Protein AF-A0A1Z9B0U8-F1 (afdb_monomer)

Foldseek 3Di:
DPLDQAPVQADDDPQAGPRRRDGVCCVVCVVVDDPVRSVVVNVVSVVVVVVVPD

pLDDT: mean 87.78, std 13.56, range [41.47, 96.0]

Sequence (54 aa):
MSISPCINICKLIDGVCVGCNRTIEQITEWEHYKDSEKENIVKHLNKIANNSKN

Mean predicted aligned error: 4.56 Å

Structure (mmCIF, N/CA/C/O backbone):
data_AF-A0A1Z9B0U8-F1
#
_entry.id   AF-A0A1Z9B0U8-F1
#
loop_
_atom_site.group_PDB
_atom_site.id
_atom_site.type_symbol
_atom_site.label_atom_id
_atom_site.label_alt_id
_atom_site.label_comp_id
_atom_site.label_asym_id
_atom_site.label_entity_id
_atom_site.label_seq_id
_atom_site.pdbx_PDB_ins_code
_atom_site.Cartn_x
_atom_site.Cartn_y
_atom_site.Cartn_z
_atom_site.occupancy
_atom_site.B_iso_or_equiv
_atom_site.auth_seq_id
_atom_site.auth_comp_id
_atom_site.auth_asym_id
_atom_site.auth_atom_id
_atom_site.pdbx_PDB_model_num
ATOM 1 N N . MET A 1 1 ? 0.591 4.5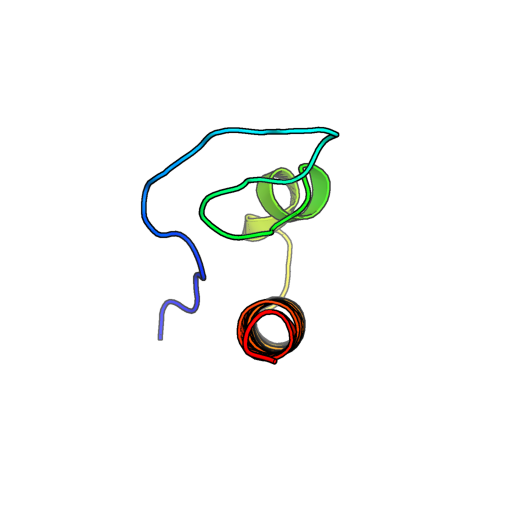73 15.600 1.00 48.00 1 MET A N 1
ATOM 2 C CA . MET A 1 1 ? 1.238 3.473 14.846 1.00 48.00 1 MET A CA 1
ATOM 3 C C . MET A 1 1 ? 1.227 3.862 13.380 1.00 48.00 1 MET A C 1
ATOM 5 O O . MET A 1 1 ? 0.159 4.184 12.883 1.00 48.00 1 MET A O 1
ATOM 9 N N . SER A 1 2 ? 2.376 3.889 12.701 1.00 58.72 2 SER A N 1
ATOM 10 C CA . SER A 1 2 ? 2.423 4.158 11.258 1.00 58.72 2 SER A CA 1
ATOM 11 C C . SER A 1 2 ? 1.922 2.925 10.503 1.00 58.72 2 SER A C 1
ATOM 13 O O . SER A 1 2 ? 2.700 2.031 10.168 1.00 58.72 2 SER A O 1
ATOM 1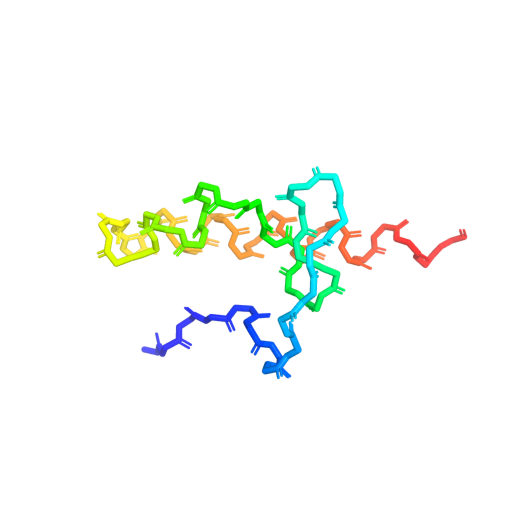5 N N . ILE A 1 3 ? 0.610 2.820 10.293 1.00 84.94 3 ILE A N 1
ATOM 16 C CA . ILE A 1 3 ? 0.058 1.727 9.496 1.00 84.94 3 ILE A CA 1
ATOM 17 C C . ILE A 1 3 ? 0.414 2.011 8.032 1.00 84.94 3 ILE A C 1
ATOM 19 O O . ILE A 1 3 ? 0.006 3.016 7.465 1.00 84.94 3 ILE A O 1
ATOM 23 N N . SER A 1 4 ? 1.271 1.191 7.435 1.00 87.00 4 SER A N 1
ATOM 24 C CA . SER A 1 4 ? 1.592 1.253 6.009 1.00 87.00 4 SER A CA 1
ATOM 25 C C . SER A 1 4 ? 1.934 -0.158 5.548 1.00 87.00 4 SER A C 1
ATOM 27 O O . SER A 1 4 ? 2.825 -0.774 6.128 1.00 87.00 4 SER A O 1
ATOM 29 N N . PRO A 1 5 ? 1.270 -0.685 4.506 1.00 89.62 5 PRO A N 1
ATOM 30 C CA . PRO A 1 5 ? 1.571 -2.007 3.964 1.00 89.62 5 PRO A CA 1
ATOM 31 C C . PRO A 1 5 ? 2.791 -1.967 3.022 1.00 89.62 5 PRO A C 1
ATOM 33 O O . PRO A 1 5 ? 3.036 -2.912 2.282 1.00 89.62 5 PRO A O 1
ATOM 36 N N . CYS A 1 6 ? 3.518 -0.840 2.960 1.00 92.44 6 CYS A N 1
ATOM 37 C CA . CYS A 1 6 ? 4.674 -0.689 2.081 1.00 92.44 6 CYS A CA 1
ATOM 38 C C . CYS A 1 6 ? 5.842 -1.556 2.551 1.00 92.44 6 CYS A C 1
ATOM 40 O O . CYS A 1 6 ? 6.294 -1.414 3.682 1.00 92.44 6 CYS A O 1
ATOM 42 N N . ILE A 1 7 ? 6.390 -2.363 1.646 1.00 91.69 7 ILE A N 1
ATOM 43 C CA . ILE A 1 7 ? 7.618 -3.139 1.877 1.00 91.69 7 ILE A CA 1
ATOM 44 C C . ILE A 1 7 ? 8.837 -2.532 1.167 1.00 91.69 7 ILE A C 1
ATOM 46 O O . ILE A 1 7 ? 9.824 -3.218 0.926 1.00 91.69 7 ILE A O 1
ATOM 50 N N . ASN A 1 8 ? 8.755 -1.252 0.784 1.00 91.88 8 ASN A N 1
ATOM 51 C CA . ASN A 1 8 ? 9.778 -0.530 0.014 1.00 91.88 8 ASN A CA 1
ATOM 52 C C . ASN A 1 8 ? 10.109 -1.155 -1.355 1.00 91.88 8 ASN A C 1
ATOM 54 O O . ASN 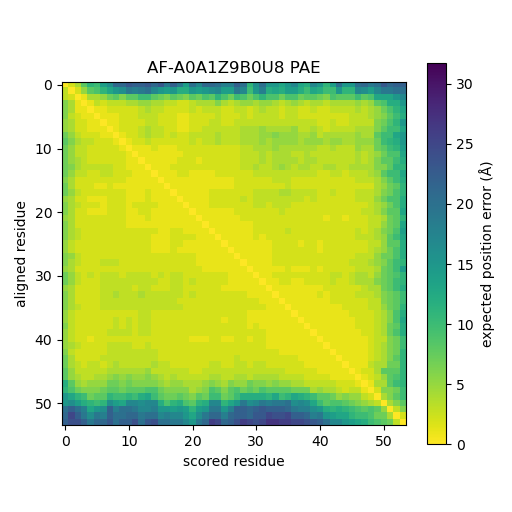A 1 8 ? 11.169 -0.908 -1.921 1.00 91.88 8 ASN A O 1
ATOM 58 N N . ILE A 1 9 ? 9.168 -1.920 -1.915 1.00 89.75 9 ILE A N 1
ATOM 59 C CA . ILE A 1 9 ? 9.193 -2.384 -3.304 1.00 89.75 9 ILE A CA 1
ATOM 60 C C . ILE A 1 9 ? 8.106 -1.620 -4.054 1.00 89.75 9 ILE A C 1
ATOM 62 O O . ILE A 1 9 ? 6.918 -1.839 -3.816 1.00 89.75 9 ILE A O 1
ATOM 66 N N . CYS A 1 10 ? 8.512 -0.717 -4.946 1.00 90.81 10 CYS A N 1
ATOM 67 C CA . CYS A 1 10 ? 7.597 0.060 -5.776 1.00 90.81 10 CYS A CA 1
ATOM 68 C C . CYS A 1 10 ? 7.698 -0.409 -7.228 1.00 90.81 10 CYS A C 1
ATOM 70 O O . CYS A 1 10 ? 8.605 -0.021 -7.964 1.00 90.81 10 CYS A O 1
ATOM 72 N N . LYS A 1 11 ? 6.773 -1.282 -7.628 1.00 95.06 11 LYS A N 1
ATOM 73 C CA . LYS A 1 11 ? 6.605 -1.717 -9.016 1.00 95.06 11 LYS A CA 1
ATOM 74 C C . LYS A 1 11 ? 5.119 -1.887 -9.292 1.00 95.06 11 LYS A C 1
ATOM 76 O O . LYS A 1 11 ? 4.460 -2.659 -8.604 1.00 95.06 11 LYS A O 1
ATOM 81 N N . LEU A 1 12 ? 4.608 -1.156 -10.276 1.00 95.81 12 LEU A N 1
ATOM 82 C CA . LEU A 1 12 ? 3.205 -1.197 -10.680 1.00 95.81 12 LEU A CA 1
ATOM 83 C C . LEU A 1 12 ? 3.021 -2.188 -11.836 1.00 95.81 12 LEU A C 1
ATOM 85 O O . LEU A 1 12 ? 3.795 -2.168 -12.793 1.00 95.81 12 LEU A O 1
ATOM 89 N N . ILE A 1 13 ? 1.999 -3.034 -11.745 1.00 95.75 13 ILE A N 1
ATOM 90 C CA . ILE A 1 13 ? 1.476 -3.865 -12.836 1.00 95.75 13 ILE A CA 1
ATOM 91 C C . ILE A 1 13 ? -0.029 -3.618 -12.875 1.00 95.75 13 ILE A C 1
ATOM 93 O O . ILE A 1 13 ? -0.682 -3.709 -11.839 1.00 95.75 13 ILE A O 1
ATOM 97 N N . ASP A 1 14 ? -0.552 -3.219 -14.035 1.00 95.25 14 ASP A N 1
ATOM 98 C CA . ASP A 1 14 ? -1.974 -2.893 -14.231 1.00 95.25 14 ASP A CA 1
ATOM 99 C C . ASP A 1 14 ? -2.536 -1.909 -13.185 1.00 95.25 14 ASP A C 1
ATOM 101 O O . ASP A 1 14 ? -3.662 -2.027 -12.712 1.00 95.25 14 ASP A O 1
ATOM 105 N N . GLY A 1 15 ? -1.716 -0.930 -12.784 1.00 94.50 15 GLY A N 1
ATOM 106 C CA . GLY A 1 15 ? -2.098 0.086 -11.799 1.00 94.50 15 GLY A CA 1
ATOM 107 C C . GLY A 1 15 ? -2.063 -0.378 -10.338 1.00 94.50 15 GLY A C 1
ATOM 108 O O . GLY A 1 15 ? -2.425 0.399 -9.458 1.00 94.50 15 GLY A O 1
ATOM 109 N N . VAL A 1 16 ? -1.587 -1.595 -10.053 1.00 94.88 16 VAL A N 1
ATOM 110 C CA . VAL A 1 16 ? -1.447 -2.145 -8.695 1.00 94.88 16 VAL A CA 1
ATOM 111 C C . VAL A 1 16 ? 0.022 -2.369 -8.353 1.00 94.88 16 VAL A C 1
ATOM 113 O O . VAL A 1 16 ? 0.793 -2.918 -9.140 1.00 94.88 16 VAL A O 1
ATOM 116 N N . CYS A 1 17 ? 0.442 -1.949 -7.161 1.00 95.50 17 CYS A N 1
ATOM 117 C CA . CYS A 1 17 ? 1.804 -2.164 -6.690 1.00 95.50 17 CYS A CA 1
ATOM 118 C C . CYS A 1 17 ? 1.993 -3.614 -6.249 1.00 95.50 17 CYS A C 1
ATOM 120 O O . CYS A 1 17 ? 1.384 -4.043 -5.277 1.00 95.50 17 CYS A O 1
ATOM 122 N N . VAL A 1 18 ? 2.902 -4.350 -6.883 1.00 93.75 18 VAL A N 1
ATOM 123 C CA . VAL A 1 18 ? 3.164 -5.765 -6.555 1.00 93.75 18 VAL A CA 1
ATOM 124 C C . VAL A 1 18 ? 3.835 -5.968 -5.194 1.00 93.75 18 VAL A C 1
ATOM 126 O O . VAL A 1 18 ? 3.906 -7.088 -4.702 1.00 93.75 18 VAL A O 1
ATOM 129 N N . GLY A 1 19 ? 4.371 -4.900 -4.595 1.00 92.88 19 GLY A N 1
ATOM 130 C CA . GLY A 1 19 ? 4.988 -4.956 -3.271 1.00 92.88 19 GLY A CA 1
ATOM 131 C C . GLY A 1 19 ? 3.974 -4.814 -2.138 1.00 92.88 19 GLY A C 1
ATOM 132 O O . GLY A 1 19 ? 4.021 -5.558 -1.165 1.00 92.88 19 GLY A O 1
ATOM 133 N N . CYS A 1 20 ? 3.064 -3.842 -2.242 1.00 93.69 20 CYS A N 1
ATOM 134 C CA . CYS A 1 20 ? 2.129 -3.496 -1.165 1.00 93.69 20 CYS A CA 1
ATOM 135 C C . CYS A 1 20 ? 0.650 -3.697 -1.519 1.00 93.69 20 CYS A C 1
ATOM 137 O O . CYS A 1 20 ? -0.213 -3.374 -0.705 1.00 93.69 20 CYS A O 1
ATOM 139 N N . ASN A 1 21 ? 0.362 -4.190 -2.724 1.00 94.69 21 ASN A N 1
ATOM 140 C CA . ASN A 1 21 ? -0.961 -4.444 -3.301 1.00 94.69 21 ASN A CA 1
ATOM 141 C C . ASN A 1 21 ? -1.907 -3.235 -3.367 1.00 94.69 21 ASN A C 1
ATOM 143 O O . ASN A 1 21 ? -3.083 -3.399 -3.677 1.00 94.69 21 ASN A O 1
ATOM 147 N N . ARG A 1 22 ? -1.417 -2.018 -3.102 1.00 95.25 22 ARG A N 1
ATOM 148 C CA . ARG A 1 22 ? -2.209 -0.794 -3.271 1.00 95.25 22 ARG A CA 1
ATOM 149 C C . ARG A 1 22 ? -2.381 -0.450 -4.743 1.00 95.25 22 ARG A C 1
ATOM 151 O O . ARG A 1 22 ? -1.441 -0.619 -5.522 1.00 95.25 22 ARG A O 1
ATOM 158 N N . THR A 1 23 ? -3.546 0.087 -5.096 1.00 95.94 23 THR A N 1
ATOM 159 C CA . THR A 1 23 ? -3.741 0.739 -6.397 1.00 95.94 23 THR A CA 1
ATOM 160 C C . THR A 1 23 ? -2.958 2.047 -6.461 1.00 95.94 23 THR A C 1
ATOM 162 O O . THR A 1 23 ? -2.546 2.594 -5.432 1.00 95.94 23 THR A O 1
ATOM 165 N N . ILE A 1 24 ? -2.764 2.569 -7.669 1.00 95.25 24 ILE A N 1
ATOM 166 C CA . ILE A 1 24 ? -2.141 3.874 -7.866 1.00 95.25 24 ILE A CA 1
ATOM 167 C C . ILE A 1 24 ? -2.911 4.987 -7.141 1.00 95.25 24 ILE A C 1
ATOM 169 O O . ILE A 1 24 ? -2.259 5.789 -6.479 1.00 95.25 24 ILE A O 1
ATOM 173 N N . GLU A 1 25 ? -4.255 4.986 -7.134 1.00 96.00 25 GLU A N 1
ATOM 174 C CA . GLU A 1 25 ? -5.018 5.997 -6.379 1.00 96.00 25 GLU A CA 1
ATOM 175 C C . GLU A 1 25 ? -4.779 5.880 -4.873 1.00 96.00 25 GLU A C 1
ATOM 177 O O . GLU A 1 25 ? -4.585 6.877 -4.187 1.00 9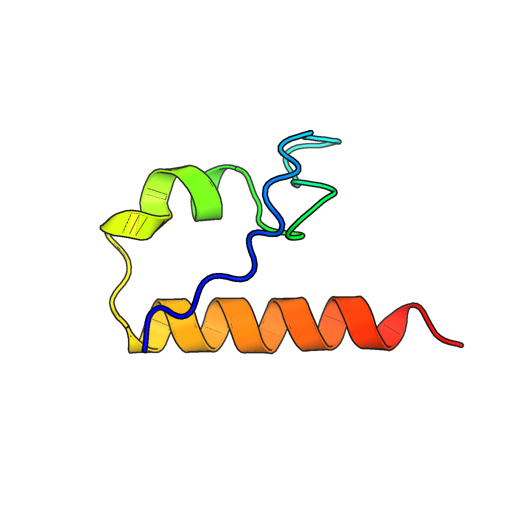6.00 25 GLU A O 1
ATOM 182 N N . GLN A 1 26 ? -4.724 4.658 -4.339 1.00 95.19 26 GLN A N 1
ATOM 183 C CA . GLN A 1 26 ? -4.451 4.456 -2.915 1.00 95.19 26 GLN A CA 1
ATOM 184 C C . GLN A 1 26 ? -3.038 4.894 -2.511 1.00 95.19 26 GLN A C 1
ATOM 186 O O . GLN A 1 26 ? -2.786 5.148 -1.332 1.00 95.19 26 GLN A O 1
ATOM 191 N N . ILE A 1 27 ? -2.097 4.919 -3.457 1.00 94.62 27 ILE A N 1
ATOM 192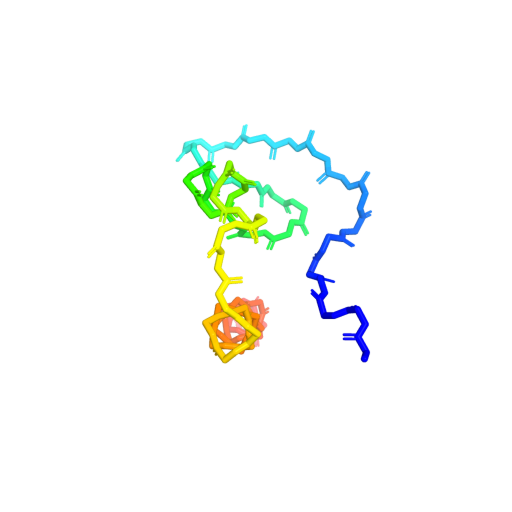 C CA . ILE A 1 27 ? -0.738 5.418 -3.243 1.00 94.62 27 ILE A CA 1
ATOM 193 C C . ILE A 1 27 ? -0.729 6.947 -3.283 1.00 94.62 27 ILE A C 1
ATOM 195 O O . ILE A 1 27 ? -0.153 7.549 -2.379 1.00 94.62 27 ILE A O 1
ATOM 199 N N . THR A 1 28 ? -1.367 7.567 -4.280 1.00 94.81 28 THR A N 1
ATOM 200 C CA . THR A 1 28 ? -1.384 9.032 -4.441 1.00 94.81 28 THR A CA 1
ATOM 201 C C . THR A 1 28 ? -2.208 9.725 -3.363 1.00 94.81 28 THR A C 1
ATOM 203 O O . THR A 1 28 ? -1.778 10.737 -2.823 1.00 94.81 28 THR A O 1
ATOM 206 N N . GLU A 1 29 ? -3.343 9.143 -2.979 1.00 95.88 29 GLU A N 1
ATOM 207 C CA . GLU A 1 29 ? -4.251 9.704 -1.972 1.00 95.88 29 GLU A CA 1
ATOM 208 C C . GLU A 1 29 ? -3.900 9.290 -0.540 1.00 95.88 29 GLU A C 1
ATOM 210 O O . GLU A 1 29 ? -4.625 9.610 0.402 1.00 95.88 29 GLU A O 1
ATOM 215 N N . TRP A 1 30 ? -2.783 8.579 -0.341 1.00 93.81 30 TRP A N 1
ATOM 216 C CA . TRP A 1 30 ? -2.457 7.989 0.955 1.00 93.81 30 TRP A CA 1
ATOM 217 C C . TRP A 1 30 ? -2.408 9.019 2.086 1.00 93.81 30 TRP A C 1
ATOM 219 O O . TRP A 1 30 ? -2.868 8.744 3.192 1.00 93.81 30 TRP A O 1
ATOM 229 N N . GLU A 1 31 ? -1.865 10.206 1.826 1.00 92.69 31 GLU A N 1
ATOM 230 C CA . GLU A 1 31 ? -1.770 11.269 2.828 1.00 92.69 31 GLU A CA 1
ATOM 231 C C . GLU A 1 31 ? -3.127 11.917 3.137 1.00 92.69 31 GLU A C 1
ATOM 233 O O . GLU A 1 31 ? -3.336 12.354 4.268 1.00 92.69 31 GLU A O 1
ATOM 238 N N . HIS A 1 32 ? -4.069 11.895 2.189 1.00 95.56 32 HIS A N 1
ATOM 239 C CA . HIS A 1 32 ? -5.409 12.469 2.338 1.00 95.56 32 HIS A CA 1
ATOM 240 C C . HIS A 1 32 ? -6.385 11.562 3.096 1.00 95.56 32 HIS A C 1
ATOM 242 O O . HIS A 1 32 ? -7.368 12.052 3.656 1.00 95.56 32 HIS A O 1
ATOM 248 N N . TYR A 1 33 ? -6.122 10.255 3.162 1.00 93.94 33 TYR A N 1
ATOM 249 C CA . TYR A 1 33 ? -6.958 9.340 3.935 1.00 93.94 33 TYR A CA 1
ATOM 250 C C . TYR A 1 33 ? -6.842 9.568 5.443 1.00 93.94 33 TYR A C 1
ATOM 252 O O . TYR A 1 33 ? -5.749 9.710 6.010 1.00 93.94 33 TYR A O 1
ATOM 260 N N . LYS A 1 34 ? -7.987 9.483 6.120 1.00 94.44 34 LYS A N 1
ATOM 261 C CA . LYS A 1 34 ? -8.065 9.396 7.579 1.00 94.44 34 LYS A CA 1
ATOM 262 C C . LYS A 1 34 ? -7.495 8.066 8.058 1.00 94.44 34 LYS A C 1
ATOM 264 O O . LYS A 1 34 ? -7.483 7.071 7.335 1.00 94.44 34 LYS A O 1
ATOM 269 N N . ASP A 1 35 ? -7.090 8.018 9.320 1.00 93.50 35 ASP A N 1
ATOM 270 C CA . ASP A 1 35 ? -6.520 6.803 9.910 1.00 93.50 35 ASP A CA 1
ATOM 271 C C . ASP A 1 35 ? -7.477 5.603 9.834 1.00 93.50 35 ASP A C 1
ATOM 273 O O . ASP A 1 35 ? -7.052 4.497 9.509 1.00 93.50 35 ASP A O 1
ATOM 277 N N . SER A 1 36 ? -8.783 5.822 10.013 1.00 94.12 36 SER A N 1
ATOM 278 C CA . SER A 1 36 ? -9.798 4.771 9.859 1.00 94.12 36 SER A CA 1
ATOM 279 C C . SER A 1 36 ? -9.884 4.221 8.430 1.00 94.12 36 SER A C 1
ATOM 281 O O . SER A 1 36 ? -10.087 3.022 8.233 1.00 94.12 36 SER A O 1
ATOM 283 N N . GLU A 1 37 ? -9.702 5.071 7.420 1.00 94.56 37 GLU A N 1
ATOM 284 C CA . GLU A 1 37 ? -9.679 4.671 6.010 1.00 94.56 37 GLU A CA 1
ATOM 285 C C . GLU A 1 37 ? -8.402 3.887 5.698 1.00 94.56 37 GLU A C 1
ATOM 287 O O . GLU A 1 37 ? -8.472 2.798 5.124 1.00 94.56 37 GLU A O 1
ATOM 292 N N . LYS A 1 38 ? -7.247 4.372 6.172 1.00 94.69 38 LYS A N 1
ATOM 293 C CA . LYS A 1 38 ? -5.954 3.676 6.068 1.00 94.69 38 LYS A CA 1
ATOM 294 C C . LYS A 1 38 ? -6.012 2.286 6.696 1.00 94.69 38 LYS A C 1
ATOM 296 O O . LYS A 1 38 ? -5.557 1.316 6.090 1.00 94.69 38 LYS A O 1
ATOM 301 N N . GLU A 1 39 ? -6.610 2.162 7.880 1.00 94.25 39 GLU A N 1
ATOM 302 C CA . GLU A 1 39 ? -6.818 0.874 8.541 1.00 94.25 39 GLU A CA 1
ATOM 303 C C . GLU A 1 39 ? -7.686 -0.077 7.717 1.00 94.25 39 GLU A C 1
ATOM 305 O O . GLU A 1 39 ? -7.361 -1.260 7.599 1.00 94.25 39 GLU A O 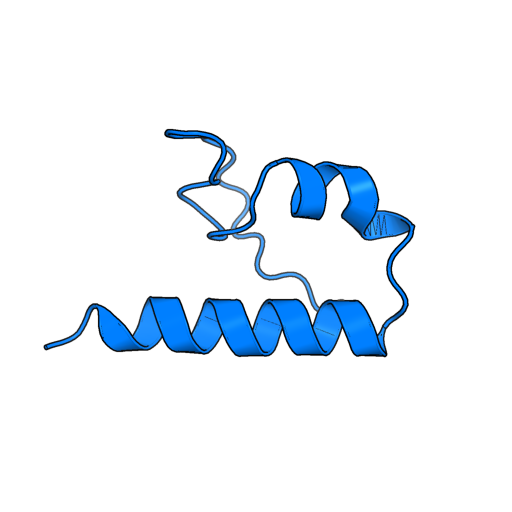1
ATOM 310 N N . ASN A 1 40 ? -8.787 0.416 7.148 1.00 93.94 40 ASN A N 1
ATOM 311 C CA . ASN A 1 40 ? -9.684 -0.396 6.330 1.00 93.94 40 ASN A CA 1
ATOM 312 C C . ASN A 1 40 ? -8.996 -0.886 5.052 1.00 93.94 40 ASN A C 1
ATOM 314 O O . ASN A 1 40 ? -9.105 -2.070 4.721 1.00 93.94 40 ASN A O 1
ATOM 318 N N . ILE A 1 41 ? -8.230 -0.015 4.388 1.00 94.31 41 ILE A N 1
ATOM 319 C CA . ILE A 1 41 ? -7.418 -0.371 3.220 1.00 94.31 41 ILE A CA 1
ATOM 320 C C . ILE A 1 41 ? -6.420 -1.469 3.600 1.00 94.31 41 ILE A C 1
ATOM 322 O O . ILE A 1 41 ? -6.410 -2.530 2.982 1.00 94.31 41 ILE A O 1
ATOM 326 N N . VAL A 1 42 ? -5.637 -1.287 4.668 1.00 93.19 42 VAL A N 1
ATOM 327 C CA . VAL A 1 42 ? -4.649 -2.288 5.113 1.00 93.19 42 VAL A CA 1
ATOM 328 C C . VAL A 1 42 ? -5.306 -3.622 5.474 1.00 93.19 42 VAL A C 1
ATOM 330 O O . VAL A 1 42 ? -4.814 -4.677 5.073 1.00 93.19 42 VAL A O 1
ATOM 333 N N . LYS A 1 43 ? -6.442 -3.605 6.181 1.00 92.81 43 LYS A N 1
ATOM 334 C CA . LYS A 1 43 ? -7.210 -4.820 6.498 1.00 92.81 43 LYS A CA 1
ATOM 335 C C . LYS A 1 43 ? -7.650 -5.553 5.229 1.00 92.81 43 LYS A C 1
ATOM 337 O O . LYS A 1 43 ? -7.569 -6.779 5.186 1.00 92.81 43 LYS A O 1
ATOM 342 N N . HIS A 1 44 ? -8.099 -4.830 4.205 1.00 92.50 44 HIS A N 1
ATOM 343 C CA . HIS A 1 44 ? -8.490 -5.417 2.925 1.00 92.50 44 HIS A CA 1
ATOM 344 C C . HIS A 1 44 ? -7.294 -6.035 2.187 1.00 92.50 44 HIS A C 1
ATOM 346 O O . HIS A 1 44 ? -7.352 -7.199 1.791 1.00 92.50 44 HIS A O 1
ATOM 352 N N . LEU A 1 45 ? -6.178 -5.310 2.091 1.00 91.75 45 LEU A N 1
ATOM 353 C CA . LEU A 1 45 ? -4.952 -5.787 1.442 1.00 91.75 45 LEU A CA 1
ATOM 354 C C . LEU A 1 45 ? -4.396 -7.048 2.115 1.00 91.75 45 LEU A C 1
ATOM 356 O O . LEU A 1 45 ? -4.010 -7.998 1.435 1.00 91.75 45 LEU A O 1
ATOM 360 N N . ASN A 1 46 ? -4.441 -7.108 3.448 1.00 88.50 46 ASN A N 1
ATOM 361 C CA . ASN A 1 46 ? -4.052 -8.298 4.199 1.00 88.50 46 ASN A CA 1
ATOM 362 C C . ASN A 1 46 ? -4.951 -9.504 3.881 1.00 88.50 46 ASN A C 1
ATOM 364 O O . ASN A 1 46 ? -4.461 -10.629 3.815 1.00 88.50 46 ASN A O 1
ATOM 368 N N . LYS A 1 47 ? -6.256 -9.314 3.651 1.00 87.12 47 LYS A N 1
ATOM 369 C CA . LY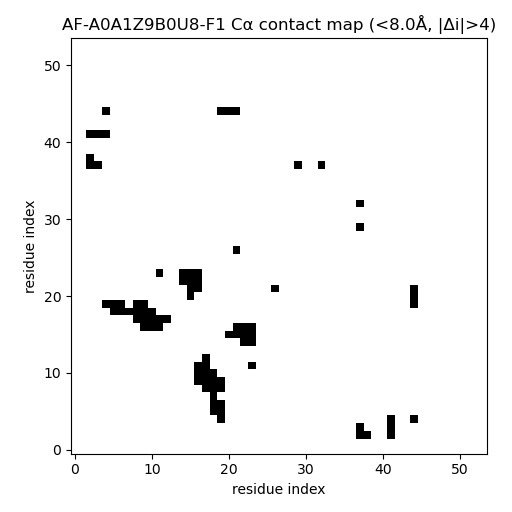S A 1 47 ? -7.156 -10.414 3.252 1.00 87.12 47 LYS A CA 1
ATOM 370 C C . LYS A 1 47 ? -6.829 -10.957 1.862 1.00 87.12 47 LYS A C 1
ATOM 372 O O . LYS A 1 47 ? -6.913 -12.168 1.664 1.00 87.12 47 LYS A O 1
ATOM 377 N N . ILE A 1 48 ? -6.442 -10.085 0.931 1.00 83.31 48 ILE A N 1
ATOM 378 C CA . ILE A 1 48 ? -6.010 -10.480 -0.418 1.00 83.31 48 ILE A CA 1
ATOM 379 C C . ILE A 1 48 ? -4.714 -11.289 -0.334 1.00 83.31 48 ILE A C 1
ATOM 381 O O . ILE A 1 48 ? -4.645 -12.394 -0.867 1.00 83.31 48 ILE A O 1
ATOM 385 N N . ALA A 1 49 ? -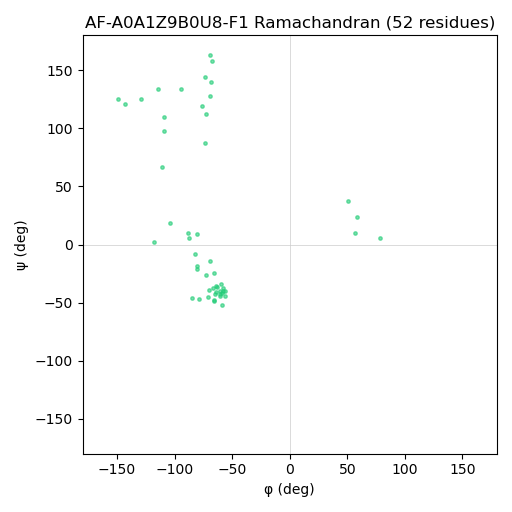3.718 -10.790 0.405 1.00 75.69 49 ALA A N 1
ATOM 386 C CA . ALA A 1 49 ? -2.433 -11.470 0.568 1.00 75.69 49 ALA A CA 1
ATOM 387 C C . ALA A 1 49 ? -2.573 -12.874 1.190 1.00 75.69 49 ALA A C 1
ATOM 389 O O . ALA A 1 49 ? -1.836 -13.789 0.832 1.00 75.69 49 ALA A O 1
ATOM 390 N N . ASN A 1 50 ? -3.542 -13.063 2.091 1.00 67.19 50 ASN A N 1
ATOM 391 C CA . ASN A 1 50 ? -3.804 -14.359 2.720 1.00 67.19 50 ASN A CA 1
ATOM 392 C C . ASN A 1 50 ? -4.635 -15.324 1.852 1.00 67.19 50 ASN A C 1
ATOM 394 O O . ASN A 1 50 ? -4.584 -16.524 2.097 1.00 67.19 50 ASN A O 1
ATOM 398 N N . ASN A 1 51 ? -5.358 -14.845 0.833 1.00 58.97 51 ASN A N 1
ATOM 399 C CA . ASN A 1 51 ? -6.138 -15.703 -0.073 1.00 58.97 51 ASN A CA 1
ATOM 400 C C . ASN A 1 51 ? -5.312 -16.342 -1.204 1.00 58.97 51 ASN A C 1
ATOM 402 O O . ASN A 1 51 ? -5.821 -17.212 -1.895 1.00 58.97 51 ASN A O 1
ATOM 406 N N . SER A 1 52 ? -4.044 -15.957 -1.392 1.00 57.28 52 SER A N 1
ATOM 407 C CA . SER A 1 52 ? -3.131 -16.600 -2.361 1.00 57.28 52 SER A CA 1
ATOM 408 C C . SER A 1 52 ? -2.346 -17.791 -1.787 1.00 57.28 52 SER A C 1
ATOM 410 O O . SER A 1 52 ? -1.412 -18.275 -2.420 1.00 57.28 52 SER A O 1
ATOM 412 N N . LYS A 1 53 ? -2.694 -18.261 -0.582 1.00 51.12 53 LYS A N 1
ATOM 413 C CA . LYS A 1 53 ? -2.175 -19.503 0.010 1.00 51.12 53 LYS A CA 1
ATOM 414 C C . LYS A 1 53 ? -3.291 -20.550 0.074 1.00 51.12 53 LYS A C 1
ATOM 416 O O . LYS A 1 53 ? -3.750 -20.882 1.163 1.00 51.12 53 LYS A O 1
ATOM 421 N N . ASN A 1 54 ? -3.753 -21.024 -1.078 1.00 41.47 54 ASN A N 1
ATOM 422 C CA . ASN A 1 54 ? -4.435 -22.312 -1.207 1.00 41.47 54 ASN A CA 1
ATOM 423 C C . ASN A 1 54 ? -4.128 -22.899 -2.583 1.00 41.47 54 ASN A C 1
ATOM 425 O O . ASN A 1 54 ? -4.267 -22.135 -3.563 1.00 41.47 54 ASN A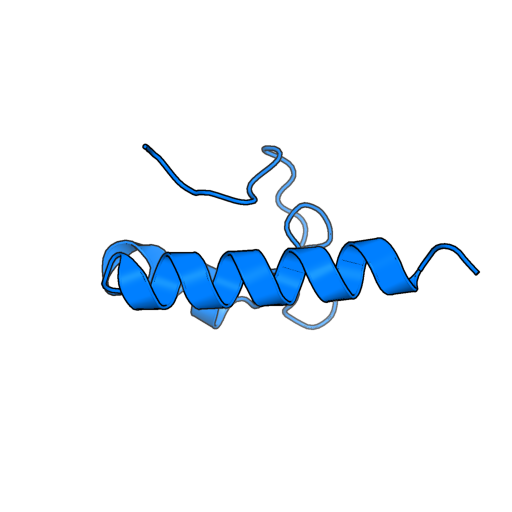 O 1
#

Solvent-accessible surface area (backbone atoms only — not comparable to full-atom values): 3381 Å² total; per-residue (Å²): 130,90,85,67,67,69,71,89,46,90,48,72,57,98,56,26,22,79,48,42,66,40,39,54,64,59,59,74,45,48,84,77,48,52,71,70,53,51,50,52,51,49,55,50,46,52,53,55,66,60,65,76,75,121

Radius of gyration: 11.09 Å; Cα contacts (8 Å, |Δi|>4): 42; chains: 1; bounding box: 20×35×29 Å

Secondary structure (DSSP, 8-state):
-------S---EETTEETTT--BHHHHHTTTTS-HHHHHHHHHHHHHHHHHT--